Protein AF-A0A8T6MRG2-F1 (afdb_monomer_lite)

Structure (mmCIF, N/CA/C/O backbone):
data_AF-A0A8T6MRG2-F1
#
_entry.id   AF-A0A8T6MRG2-F1
#
loop_
_atom_site.group_PDB
_atom_site.id
_atom_site.type_symbol
_atom_site.label_atom_id
_atom_site.label_alt_id
_atom_site.label_comp_id
_atom_site.label_asym_id
_atom_site.label_entity_id
_atom_site.label_seq_id
_atom_site.pdbx_PDB_ins_code
_atom_site.Cartn_x
_atom_site.Cartn_y
_atom_site.Cartn_z
_atom_site.occupancy
_atom_site.B_iso_or_equiv
_atom_site.auth_seq_id
_atom_site.auth_comp_id
_atom_site.auth_asym_id
_atom_site.auth_atom_id
_atom_site.pdbx_PDB_model_num
ATOM 1 N N . MET A 1 1 ? 19.552 0.648 -25.824 1.00 61.34 1 MET A N 1
ATOM 2 C CA . MET A 1 1 ? 19.768 1.706 -24.810 1.00 61.34 1 MET A CA 1
ATOM 3 C C . MET A 1 1 ? 18.455 2.334 -24.333 1.00 61.34 1 MET A C 1
ATOM 5 O O . MET A 1 1 ? 18.265 2.406 -23.133 1.00 61.34 1 MET A O 1
ATOM 9 N N . TYR A 1 2 ? 17.521 2.722 -25.216 1.00 63.38 2 TYR A N 1
ATOM 10 C CA . TYR A 1 2 ? 16.214 3.273 -24.798 1.00 63.38 2 TYR A CA 1
ATOM 11 C C . TYR A 1 2 ? 15.360 2.283 -23.980 1.00 63.38 2 TYR A C 1
ATOM 13 O O . TYR A 1 2 ? 14.845 2.640 -22.927 1.00 63.38 2 TYR A O 1
ATOM 21 N N . TYR A 1 3 ? 15.306 1.017 -24.411 1.00 69.50 3 TYR A N 1
ATOM 22 C CA . TYR A 1 3 ? 14.613 -0.053 -23.683 1.00 69.50 3 TYR A CA 1
ATOM 23 C C . TYR A 1 3 ? 15.141 -0.249 -22.252 1.00 69.50 3 TYR A C 1
ATOM 25 O O . TYR A 1 3 ? 14.352 -0.261 -21.317 1.00 69.50 3 TYR A O 1
ATOM 33 N N . SER A 1 4 ? 16.465 -0.275 -22.043 1.00 80.56 4 SER A N 1
ATOM 34 C CA . SER A 1 4 ? 17.010 -0.455 -20.687 1.00 80.56 4 SER A CA 1
ATOM 35 C C . SER A 1 4 ? 16.733 0.742 -19.772 1.00 80.56 4 SER A C 1
ATOM 37 O O . SER A 1 4 ? 16.598 0.577 -18.566 1.00 80.56 4 SER A O 1
ATOM 39 N N . ALA A 1 5 ? 16.643 1.959 -20.320 1.00 85.50 5 ALA A N 1
ATOM 40 C CA . ALA A 1 5 ? 16.272 3.135 -19.539 1.00 85.50 5 ALA A CA 1
ATOM 41 C C . ALA A 1 5 ? 14.804 3.070 -19.083 1.00 85.50 5 ALA A C 1
ATOM 43 O O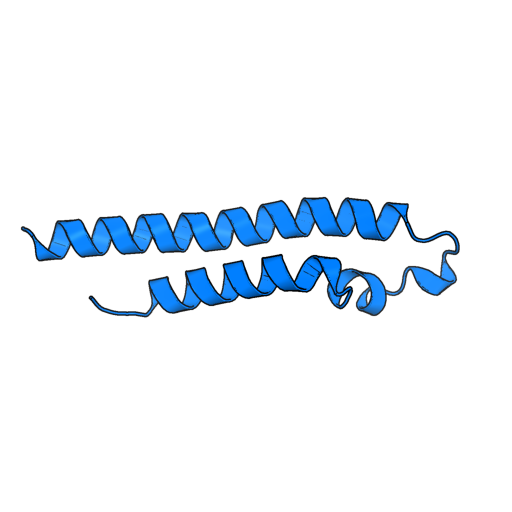 . ALA A 1 5 ? 14.515 3.373 -17.927 1.00 85.50 5 ALA A O 1
ATOM 44 N N . MET A 1 6 ? 13.889 2.630 -19.955 1.00 87.25 6 MET A N 1
ATOM 45 C CA . MET A 1 6 ? 12.480 2.439 -19.593 1.00 87.25 6 MET A CA 1
ATOM 46 C C . MET A 1 6 ? 12.294 1.351 -18.529 1.00 87.25 6 MET A C 1
ATOM 48 O O . MET A 1 6 ? 11.559 1.575 -17.569 1.00 87.25 6 MET A O 1
ATOM 52 N N . GLU A 1 7 ? 13.010 0.229 -18.637 1.00 88.56 7 GLU A N 1
ATOM 53 C CA . GLU A 1 7 ? 12.977 -0.861 -17.648 1.00 88.56 7 GLU A CA 1
ATOM 54 C C . GLU A 1 7 ? 13.468 -0.422 -16.259 1.00 88.56 7 GLU A C 1
ATOM 56 O O . GLU A 1 7 ? 12.889 -0.781 -15.229 1.00 88.56 7 GLU A O 1
ATOM 61 N N . ILE A 1 8 ? 14.528 0.392 -16.205 1.00 91.19 8 ILE A N 1
ATOM 62 C CA . ILE A 1 8 ? 15.028 0.948 -14.940 1.00 91.19 8 ILE A CA 1
ATOM 63 C C . ILE A 1 8 ? 13.985 1.889 -14.330 1.00 91.19 8 ILE A C 1
ATOM 65 O O . ILE A 1 8 ? 13.704 1.815 -13.132 1.00 91.19 8 ILE A O 1
ATOM 69 N N . MET A 1 9 ? 13.379 2.755 -15.145 1.00 92.94 9 MET A N 1
ATOM 70 C CA . MET A 1 9 ? 12.370 3.705 -14.677 1.00 92.94 9 MET A CA 1
ATOM 71 C C . MET A 1 9 ? 11.119 2.998 -14.150 1.00 92.94 9 MET A C 1
ATOM 73 O O . MET A 1 9 ? 10.648 3.340 -13.064 1.00 92.94 9 MET A O 1
ATOM 77 N N . SER A 1 10 ? 10.602 1.991 -14.861 1.00 93.00 10 SER A N 1
ATOM 78 C CA . SER A 1 10 ? 9.443 1.214 -14.402 1.00 93.00 10 SER A CA 1
ATOM 79 C C . SER A 1 10 ? 9.746 0.453 -13.109 1.00 9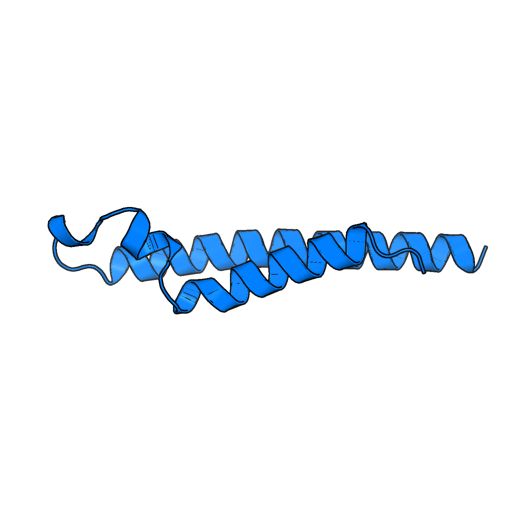3.00 10 SER A C 1
ATOM 81 O O . SER A 1 10 ? 8.911 0.446 -12.206 1.00 93.00 10 SER A O 1
ATOM 83 N N . SER A 1 11 ? 1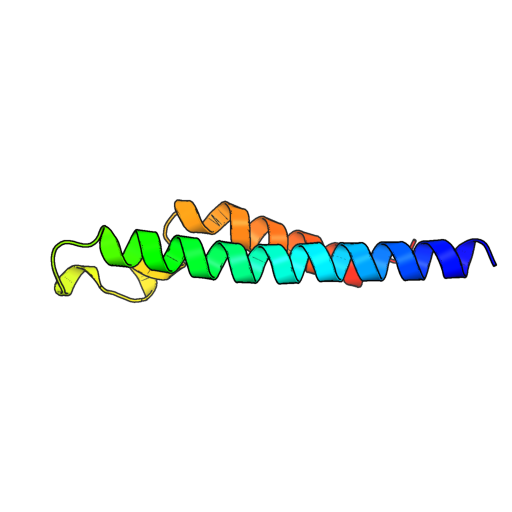0.963 -0.081 -12.958 1.00 93.81 11 SER A N 1
ATOM 84 C CA . SER A 1 11 ? 11.414 -0.741 -11.724 1.00 93.81 11 SER A CA 1
ATOM 85 C C . SER A 1 11 ? 11.459 0.219 -10.530 1.00 93.81 11 SER A C 1
ATOM 87 O O . SER A 1 11 ? 10.976 -0.111 -9.444 1.00 93.81 11 SER A O 1
ATOM 89 N N . ILE A 1 12 ? 11.989 1.433 -10.722 1.00 96.25 12 ILE A N 1
ATOM 90 C CA . ILE A 1 12 ? 12.022 2.466 -9.674 1.00 96.25 12 ILE A CA 1
ATOM 91 C C . ILE A 1 12 ? 10.598 2.883 -9.291 1.00 96.25 12 ILE A C 1
ATOM 93 O O . ILE A 1 12 ? 10.286 2.973 -8.103 1.00 96.25 12 ILE A O 1
ATOM 97 N N . VAL A 1 13 ? 9.720 3.096 -10.276 1.00 96.75 13 VAL A N 1
ATOM 98 C CA . VAL A 1 13 ? 8.315 3.463 -10.040 1.00 96.75 13 VAL A CA 1
ATOM 99 C C . VAL A 1 13 ? 7.575 2.353 -9.294 1.00 96.75 13 VAL A C 1
ATOM 101 O O . VAL A 1 13 ? 6.892 2.636 -8.310 1.00 96.75 13 VAL A O 1
ATOM 104 N N . ALA A 1 14 ? 7.742 1.093 -9.703 1.00 97.12 14 ALA A N 1
ATOM 105 C CA . ALA A 1 14 ? 7.153 -0.056 -9.021 1.00 97.12 14 ALA A CA 1
ATOM 106 C C . ALA A 1 14 ? 7.590 -0.115 -7.552 1.00 97.12 14 ALA A C 1
ATOM 108 O O . ALA A 1 14 ? 6.753 -0.211 -6.652 1.00 97.12 14 ALA A O 1
ATOM 109 N N . MET A 1 15 ? 8.895 0.017 -7.299 1.00 97.94 15 MET A N 1
ATOM 110 C CA . MET A 1 15 ? 9.444 0.002 -5.945 1.00 97.94 15 MET A CA 1
ATOM 111 C C . MET A 1 15 ? 8.920 1.171 -5.103 1.00 97.94 15 MET A C 1
ATOM 113 O O . MET A 1 15 ? 8.528 0.964 -3.955 1.00 97.94 15 MET A O 1
ATOM 117 N N . ALA A 1 16 ? 8.852 2.379 -5.669 1.00 98.38 16 ALA A N 1
ATOM 118 C CA . ALA A 1 16 ? 8.323 3.553 -4.980 1.00 98.38 16 ALA A CA 1
ATOM 119 C C . ALA A 1 16 ? 6.839 3.388 -4.610 1.00 98.38 16 ALA A C 1
ATOM 121 O O . ALA A 1 16 ? 6.451 3.726 -3.491 1.00 98.38 16 ALA A O 1
ATOM 122 N N . LEU A 1 17 ? 6.023 2.822 -5.506 1.00 98.44 17 LEU A N 1
ATOM 123 C CA . LEU A 1 17 ? 4.607 2.536 -5.250 1.00 98.44 17 LEU A CA 1
ATOM 124 C C . LEU A 1 17 ? 4.426 1.501 -4.134 1.00 98.44 17 LEU A C 1
ATOM 126 O O . LEU A 1 17 ? 3.640 1.726 -3.213 1.00 98.44 17 LEU A O 1
ATOM 130 N N . VAL A 1 18 ? 5.171 0.392 -4.178 1.00 98.44 18 VAL A N 1
ATOM 131 C CA . VAL A 1 18 ? 5.089 -0.650 -3.142 1.00 98.44 18 VAL A CA 1
ATOM 132 C C . VAL A 1 18 ? 5.572 -0.112 -1.794 1.00 98.44 18 VAL A C 1
ATOM 134 O O . VAL A 1 18 ? 4.860 -0.238 -0.797 1.00 98.44 18 VAL A O 1
ATOM 137 N N . ALA A 1 19 ? 6.740 0.534 -1.751 1.00 98.50 19 ALA A N 1
ATOM 138 C CA . ALA A 1 19 ? 7.297 1.085 -0.517 1.00 98.50 19 ALA A CA 1
ATOM 139 C C . ALA A 1 19 ? 6.396 2.180 0.072 1.00 98.50 19 ALA A C 1
ATOM 141 O O . ALA A 1 19 ? 6.074 2.140 1.260 1.00 98.50 19 ALA A O 1
ATOM 142 N N . GLY A 1 20 ? 5.930 3.119 -0.757 1.00 98.50 20 GLY A N 1
ATOM 143 C CA . GLY A 1 20 ? 4.999 4.170 -0.346 1.00 98.50 20 GLY A CA 1
ATOM 144 C C . GLY A 1 20 ? 3.674 3.605 0.167 1.00 98.50 20 GLY A C 1
ATOM 145 O O . GLY A 1 20 ? 3.177 4.045 1.206 1.00 98.50 20 GLY A O 1
ATOM 146 N N . GLY A 1 21 ? 3.146 2.576 -0.499 1.00 98.44 21 GLY A N 1
ATOM 147 C CA . GLY A 1 21 ? 1.953 1.853 -0.073 1.00 98.44 21 GLY A CA 1
ATOM 148 C C . GLY A 1 21 ? 2.112 1.196 1.301 1.00 98.44 21 GLY A C 1
ATOM 149 O O . GLY A 1 21 ? 1.262 1.383 2.170 1.00 98.44 21 GLY A O 1
ATOM 150 N N . LEU A 1 22 ? 3.224 0.493 1.539 1.00 98.38 22 LEU A N 1
ATOM 151 C CA . LEU A 1 22 ? 3.521 -0.152 2.826 1.00 98.38 22 LEU A CA 1
ATOM 152 C C . LEU A 1 22 ? 3.736 0.864 3.958 1.00 98.38 22 LEU A C 1
ATOM 154 O O . LEU A 1 22 ? 3.177 0.713 5.046 1.00 98.38 22 LEU A O 1
ATOM 158 N N . ILE A 1 23 ? 4.509 1.924 3.703 1.00 98.50 23 ILE A N 1
ATOM 159 C CA . ILE A 1 23 ? 4.775 2.987 4.682 1.00 98.50 23 ILE A CA 1
ATOM 160 C C . ILE A 1 23 ? 3.470 3.698 5.058 1.00 98.50 23 ILE A C 1
ATOM 162 O O . ILE A 1 23 ? 3.152 3.852 6.241 1.00 98.50 23 ILE A O 1
ATOM 166 N N . GLY A 1 24 ? 2.685 4.100 4.057 1.00 97.94 24 GLY A N 1
ATOM 167 C CA . GLY A 1 24 ? 1.403 4.761 4.267 1.00 97.94 24 GLY A CA 1
ATOM 168 C C . GLY A 1 24 ? 0.404 3.883 5.016 1.00 97.94 24 GLY A C 1
ATOM 169 O O . GLY A 1 24 ? -0.243 4.357 5.953 1.00 97.94 24 GLY A O 1
ATOM 170 N N . GLN A 1 25 ? 0.349 2.590 4.682 1.00 97.69 25 GLN A N 1
ATOM 171 C CA . GLN A 1 25 ? -0.427 1.601 5.427 1.00 97.69 25 GLN A CA 1
ATOM 172 C C . GLN A 1 25 ? -0.019 1.552 6.901 1.00 97.69 25 GLN A C 1
ATOM 174 O O . GLN A 1 25 ? -0.887 1.615 7.769 1.00 97.69 25 GLN A O 1
ATOM 179 N N . GLY A 1 26 ? 1.280 1.497 7.208 1.00 97.06 26 GLY A N 1
ATOM 180 C CA . GLY A 1 26 ? 1.771 1.501 8.590 1.00 97.06 26 GLY A CA 1
ATOM 181 C C . GLY A 1 26 ? 1.314 2.735 9.379 1.00 97.06 26 GLY A C 1
ATOM 182 O O . GLY A 1 26 ? 0.824 2.615 10.507 1.00 97.06 26 GLY A O 1
ATOM 183 N N . PHE A 1 27 ? 1.395 3.925 8.772 1.00 97.69 27 PHE A N 1
ATOM 184 C CA . PHE A 1 27 ? 0.897 5.157 9.392 1.00 97.69 27 PHE A CA 1
ATOM 185 C C . PHE A 1 27 ? -0.622 5.152 9.591 1.00 97.69 27 PHE A C 1
ATOM 187 O O . PHE A 1 27 ? -1.107 5.617 10.624 1.00 97.69 27 PHE A O 1
ATOM 194 N N . GLU A 1 28 ? -1.386 4.633 8.632 1.00 96.81 28 GLU A N 1
ATOM 195 C CA . GLU A 1 28 ? -2.845 4.563 8.734 1.00 96.81 28 GLU A CA 1
ATOM 196 C C . GLU A 1 28 ? -3.287 3.535 9.782 1.00 96.81 28 GLU A C 1
ATOM 198 O O . GLU A 1 28 ? -4.161 3.838 10.588 1.00 96.81 28 GLU A O 1
ATOM 203 N N . LEU A 1 29 ? -2.624 2.377 9.873 1.00 95.56 29 LEU A N 1
ATOM 204 C CA . LEU A 1 29 ? -2.856 1.379 10.924 1.00 95.56 29 LEU A CA 1
ATOM 205 C C . LEU A 1 29 ? -2.612 1.961 12.321 1.00 95.56 29 LEU A C 1
ATOM 207 O O . LEU A 1 29 ? -3.401 1.709 13.235 1.00 95.56 29 LEU A O 1
ATOM 211 N N . LYS A 1 30 ? -1.577 2.800 12.487 1.00 94.75 30 LYS A N 1
ATOM 212 C CA . LYS A 1 30 ? -1.343 3.536 13.742 1.00 94.75 30 LYS A CA 1
ATOM 213 C C . LYS A 1 30 ? -2.529 4.448 14.086 1.00 94.75 30 LYS A C 1
ATOM 215 O O . LYS A 1 30 ? -2.957 4.473 15.239 1.00 94.75 30 LYS A O 1
ATOM 220 N N . LYS A 1 31 ? -3.087 5.162 13.100 1.00 94.50 31 LYS A N 1
ATOM 221 C CA . LYS A 1 31 ? -4.268 6.030 13.285 1.00 94.50 31 LYS A CA 1
ATOM 222 C C . LYS A 1 31 ? -5.538 5.230 13.579 1.00 94.50 31 LYS A C 1
ATOM 224 O O . LYS A 1 31 ? -6.301 5.617 14.459 1.00 94.50 31 LYS A O 1
ATOM 229 N N . ILE A 1 32 ? -5.762 4.120 12.872 1.00 93.50 32 ILE A N 1
ATOM 230 C CA . ILE A 1 32 ? -6.912 3.232 13.087 1.00 93.50 32 ILE A CA 1
ATOM 231 C C . ILE A 1 32 ? -6.867 2.681 14.512 1.00 93.50 32 ILE A C 1
ATOM 233 O O . ILE A 1 32 ? -7.848 2.828 15.240 1.00 93.50 32 ILE A O 1
ATOM 237 N N . ARG A 1 33 ? -5.711 2.160 14.947 1.00 92.25 33 ARG A N 1
ATOM 238 C CA . ARG A 1 33 ? -5.509 1.666 16.315 1.00 92.25 33 ARG A CA 1
ATOM 239 C C . ARG A 1 33 ? -5.823 2.736 17.358 1.00 92.25 33 ARG A C 1
ATOM 241 O O . ARG A 1 33 ? -6.570 2.462 18.284 1.00 92.25 33 ARG A O 1
ATOM 248 N N . ALA A 1 34 ? -5.310 3.953 17.179 1.00 92.06 34 ALA A N 1
ATOM 249 C CA . ALA A 1 34 ? -5.576 5.060 18.099 1.00 92.06 34 ALA A CA 1
ATOM 250 C C . ALA A 1 34 ? -7.052 5.514 18.116 1.00 92.06 34 ALA A C 1
ATOM 252 O O . ALA A 1 34 ? -7.481 6.149 19.073 1.00 92.06 34 ALA A O 1
ATOM 253 N N . SER A 1 35 ? -7.833 5.211 17.071 1.00 89.88 35 SER A N 1
ATOM 254 C CA . SER A 1 35 ? -9.262 5.552 17.005 1.00 89.88 35 SER A CA 1
ATOM 255 C C . SER A 1 35 ? -10.188 4.532 17.678 1.00 89.88 35 SER A C 1
ATOM 257 O O . SER A 1 35 ? -11.368 4.823 17.870 1.00 89.88 35 SER A O 1
ATOM 259 N N . ILE A 1 36 ? -9.677 3.352 18.039 1.00 87.50 36 ILE A N 1
ATOM 260 C CA . ILE A 1 36 ? -10.453 2.301 18.700 1.00 87.50 36 ILE A CA 1
ATOM 261 C C . ILE A 1 36 ? -10.492 2.587 20.205 1.00 87.50 36 ILE A C 1
ATOM 263 O O . ILE A 1 36 ? -9.455 2.743 20.839 1.00 87.50 36 ILE A O 1
ATOM 267 N N . ARG A 1 37 ? -11.702 2.682 20.771 1.00 81.19 37 ARG A N 1
ATOM 268 C CA . ARG A 1 37 ? -11.922 3.068 22.179 1.00 81.19 37 ARG A CA 1
ATOM 269 C C . ARG A 1 37 ? -12.094 1.896 23.145 1.00 81.19 37 ARG A C 1
ATOM 271 O O . ARG A 1 37 ? -12.052 2.113 24.349 1.00 81.19 37 ARG A O 1
ATOM 278 N N . THR A 1 38 ? -12.316 0.690 22.634 1.00 81.19 38 THR A N 1
ATOM 279 C CA . THR A 1 38 ? -12.518 -0.520 23.438 1.00 81.19 38 THR A CA 1
ATOM 280 C C . THR A 1 38 ? -11.708 -1.674 22.867 1.00 81.19 38 THR A C 1
ATOM 282 O O . THR A 1 38 ? -11.668 -1.863 21.650 1.00 81.19 38 THR A O 1
ATOM 285 N N . ASP A 1 39 ? -11.091 -2.466 23.742 1.00 74.62 39 ASP A N 1
ATOM 286 C CA . ASP A 1 39 ? -10.205 -3.562 23.335 1.00 74.62 39 ASP A CA 1
ATOM 287 C C . ASP A 1 39 ? -10.937 -4.674 22.571 1.00 74.62 39 ASP A C 1
ATOM 289 O O . ASP A 1 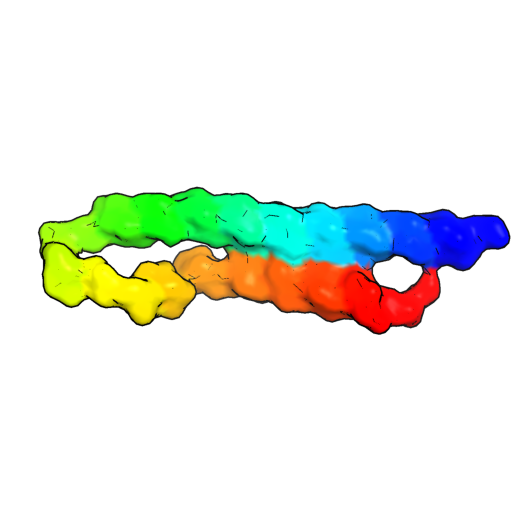39 ? -10.363 -5.284 21.673 1.00 74.62 39 ASP A O 1
ATOM 293 N N . GLU A 1 40 ? -12.236 -4.874 22.812 1.00 72.81 40 GLU A N 1
ATOM 294 C CA . GLU A 1 40 ? -13.071 -5.789 22.013 1.00 72.81 40 GLU A CA 1
ATOM 295 C C . GLU A 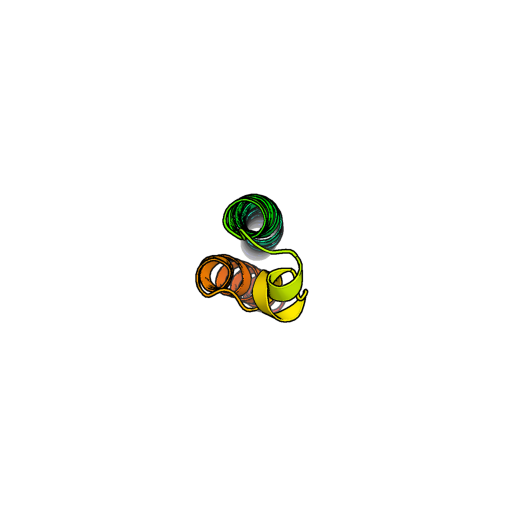1 40 ? -13.107 -5.416 20.520 1.00 72.81 40 GLU A C 1
ATOM 297 O O . GLU A 1 40 ? -13.249 -6.278 19.652 1.00 72.81 40 GLU A O 1
ATOM 302 N N . ASN A 1 41 ? -12.920 -4.132 20.198 1.00 71.81 41 ASN A N 1
ATOM 303 C CA . ASN A 1 41 ? -12.879 -3.642 18.824 1.00 71.81 41 ASN A CA 1
ATOM 304 C C . ASN A 1 41 ? -11.469 -3.690 18.204 1.00 71.81 41 ASN A C 1
ATOM 306 O O . ASN A 1 41 ? -11.353 -3.492 16.990 1.00 71.81 41 ASN A O 1
ATOM 310 N N . LEU A 1 42 ? -10.418 -4.021 18.975 1.00 80.75 42 LEU A N 1
ATOM 311 C CA . LEU A 1 42 ? -9.038 -4.253 18.501 1.00 80.75 42 LEU A CA 1
ATOM 312 C C . LEU A 1 42 ? -8.865 -5.612 17.797 1.00 80.75 42 LEU A C 1
ATOM 314 O O . LEU A 1 42 ? -7.786 -6.205 17.798 1.00 80.75 42 LEU A O 1
ATOM 318 N N . ASN A 1 43 ? -9.907 -6.106 17.132 1.00 85.38 43 ASN A N 1
ATOM 319 C CA . ASN A 1 43 ? -9.781 -7.266 16.266 1.00 85.38 43 ASN A CA 1
ATOM 320 C C . ASN A 1 43 ? -8.856 -6.919 15.076 1.00 85.38 43 ASN A C 1
ATOM 322 O O . ASN A 1 43 ? -9.118 -5.932 14.380 1.00 85.38 43 ASN A O 1
ATOM 326 N N . PRO A 1 44 ? -7.813 -7.722 14.778 1.00 82.69 44 PRO A N 1
ATOM 327 C CA . PRO A 1 44 ? -6.941 -7.512 13.620 1.00 82.69 44 PRO A CA 1
ATOM 328 C C . PRO A 1 44 ? -7.709 -7.303 12.310 1.00 82.69 44 PRO A C 1
ATOM 330 O O . PRO A 1 44 ? -7.329 -6.464 11.495 1.00 82.69 44 PRO A O 1
ATOM 333 N N . LYS A 1 45 ? -8.838 -7.997 12.131 1.00 85.12 45 LYS A N 1
ATOM 334 C CA . LYS A 1 45 ? -9.701 -7.835 10.958 1.00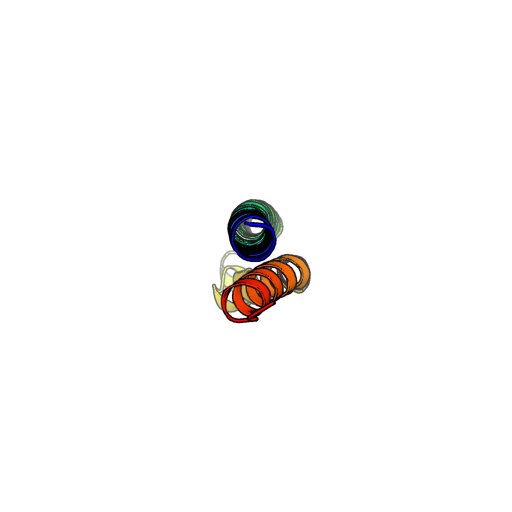 85.12 45 LYS A CA 1
ATOM 335 C C . LYS A 1 45 ? -10.224 -6.402 10.825 1.00 85.12 45 LYS A C 1
ATOM 337 O O . LYS A 1 45 ? -10.215 -5.869 9.723 1.00 85.12 45 LYS A O 1
ATOM 342 N N . ASN A 1 46 ? -10.599 -5.758 11.931 1.00 85.69 46 ASN A N 1
ATOM 343 C CA . ASN A 1 46 ? -11.085 -4.375 11.937 1.00 85.69 46 ASN A CA 1
ATOM 344 C C . ASN A 1 46 ? -9.970 -3.369 11.624 1.00 85.69 46 ASN A C 1
ATOM 346 O O . ASN A 1 46 ? -10.243 -2.316 11.060 1.00 85.69 46 ASN A O 1
ATOM 350 N N . LEU A 1 47 ? -8.718 -3.692 11.965 1.00 89.31 47 LEU A N 1
ATOM 351 C CA . LEU A 1 47 ? -7.552 -2.854 11.674 1.00 89.31 47 LEU A CA 1
ATOM 352 C C . LEU A 1 47 ? -7.161 -2.924 10.195 1.00 89.31 47 LEU A C 1
ATOM 354 O O . LEU A 1 47 ? -7.019 -1.894 9.540 1.00 89.31 47 LEU A O 1
ATOM 358 N N . PHE A 1 48 ? -6.992 -4.135 9.662 1.00 91.19 48 PHE A N 1
ATOM 359 C CA . PHE A 1 48 ? -6.505 -4.320 8.295 1.00 91.19 48 PHE A CA 1
ATOM 360 C C . PHE A 1 48 ? -7.591 -4.099 7.238 1.00 91.19 48 PHE A C 1
ATOM 362 O O . PHE A 1 48 ? -7.280 -3.572 6.175 1.00 91.19 48 PHE A O 1
ATOM 369 N N . ALA A 1 49 ? -8.854 -4.428 7.527 1.00 91.25 49 ALA A N 1
ATOM 370 C CA . ALA A 1 49 ? -9.965 -4.236 6.591 1.00 91.25 49 ALA A CA 1
ATOM 371 C C . ALA A 1 49 ? -10.622 -2.844 6.676 1.00 91.25 49 ALA A C 1
ATOM 373 O O . ALA A 1 49 ? -11.619 -2.597 5.997 1.00 91.25 49 ALA A O 1
ATOM 374 N N . ASP A 1 50 ? -10.095 -1.923 7.492 1.00 94.25 50 ASP A N 1
ATOM 375 C CA . ASP A 1 50 ? -10.619 -0.559 7.565 1.00 94.25 50 ASP A CA 1
ATOM 376 C C . ASP A 1 50 ? -10.493 0.140 6.201 1.00 94.25 50 ASP A C 1
ATOM 378 O O . ASP A 1 50 ? -9.427 0.159 5.576 1.00 94.25 50 ASP A O 1
ATOM 382 N N . LYS A 1 51 ? -11.577 0.780 5.751 1.00 94.94 51 LYS A N 1
ATOM 383 C CA . LYS A 1 51 ? -11.641 1.499 4.468 1.00 94.94 51 LYS A CA 1
ATOM 384 C C . LYS A 1 51 ? -10.543 2.556 4.298 1.00 94.94 51 LYS A C 1
ATOM 386 O O . LYS A 1 51 ? -10.131 2.827 3.172 1.00 94.94 51 LYS A O 1
ATOM 391 N N . ARG A 1 52 ? -10.035 3.137 5.393 1.00 94.88 52 ARG A N 1
ATOM 392 C CA . ARG A 1 52 ? -8.908 4.088 5.373 1.00 94.88 52 ARG A CA 1
ATOM 393 C C . ARG A 1 52 ? -7.638 3.455 4.802 1.00 94.88 52 ARG A C 1
ATOM 395 O O . ARG A 1 52 ? -6.842 4.163 4.185 1.00 94.88 52 ARG A O 1
ATOM 402 N N . ASN A 1 53 ? -7.473 2.141 4.965 1.00 96.38 53 ASN A N 1
ATOM 403 C CA . ASN A 1 53 ? -6.317 1.387 4.493 1.00 96.38 53 ASN A CA 1
ATOM 404 C C . ASN A 1 53 ? -6.419 0.971 3.010 1.00 96.38 53 ASN A C 1
ATOM 406 O O . ASN A 1 53 ? -5.410 0.661 2.379 1.00 96.38 53 ASN A O 1
ATOM 410 N N . PHE A 1 54 ? -7.618 1.019 2.417 1.00 96.31 54 PHE A N 1
ATOM 411 C CA . PHE A 1 54 ? -7.882 0.558 1.047 1.00 96.31 54 PHE A CA 1
ATOM 412 C C . PHE A 1 54 ? -7.007 1.247 -0.012 1.00 96.31 54 PHE A C 1
ATOM 414 O O . PHE A 1 54 ? -6.449 0.585 -0.884 1.00 96.31 54 PHE A O 1
ATOM 421 N N . LYS A 1 55 ? -6.813 2.568 0.106 1.00 97.12 55 LYS A N 1
ATOM 422 C CA . LYS A 1 55 ? -5.957 3.350 -0.807 1.00 97.12 55 LYS A CA 1
ATOM 423 C C . LYS A 1 55 ? -4.503 2.861 -0.822 1.00 97.12 55 LYS A C 1
ATOM 425 O O . LYS A 1 55 ? -3.854 2.887 -1.863 1.00 97.12 55 LYS A O 1
ATOM 430 N N . TRP A 1 56 ? -4.002 2.387 0.318 1.00 98.19 56 TRP A N 1
ATOM 431 C CA . TRP A 1 56 ? -2.637 1.884 0.435 1.00 98.19 56 TRP A CA 1
ATOM 432 C C . TRP A 1 56 ? -2.503 0.503 -0.204 1.00 98.19 56 TRP A C 1
ATOM 434 O O . TRP A 1 56 ? -1.549 0.272 -0.939 1.00 98.19 56 TRP A O 1
ATOM 444 N N . TYR A 1 57 ? -3.499 -0.376 -0.035 1.00 97.81 57 TYR A N 1
ATOM 445 C CA . TYR A 1 57 ? -3.551 -1.647 -0.767 1.00 97.81 57 TYR A CA 1
ATOM 446 C C . TYR A 1 57 ? -3.623 -1.443 -2.280 1.00 97.81 57 TYR A C 1
ATOM 448 O O . TYR A 1 57 ? -2.897 -2.110 -3.010 1.00 97.81 57 TYR A O 1
ATOM 456 N N . ALA A 1 58 ? -4.439 -0.495 -2.750 1.00 98.12 58 ALA A N 1
ATOM 457 C CA . ALA A 1 58 ? -4.518 -0.165 -4.171 1.00 98.12 58 ALA A CA 1
ATOM 458 C C . ALA A 1 58 ? -3.153 0.275 -4.729 1.00 98.12 58 ALA A C 1
ATOM 460 O O . ALA A 1 58 ? -2.765 -0.151 -5.813 1.00 98.12 58 ALA A O 1
ATOM 461 N N . MET A 1 59 ? -2.392 1.062 -3.963 1.00 98.44 59 MET A N 1
ATOM 462 C CA . MET A 1 59 ? -1.046 1.501 -4.340 1.00 98.44 59 MET A CA 1
ATOM 463 C C . MET A 1 59 ? -0.035 0.349 -4.382 1.00 98.44 59 MET A C 1
ATOM 465 O O . MET A 1 59 ? 0.743 0.258 -5.329 1.00 98.44 59 MET A O 1
ATOM 469 N N . ILE A 1 60 ? -0.081 -0.560 -3.400 1.00 98.44 60 ILE A N 1
ATOM 470 C CA . ILE A 1 60 ? 0.763 -1.766 -3.380 1.00 98.44 60 ILE A CA 1
ATOM 471 C C . ILE A 1 60 ? 0.456 -2.637 -4.601 1.00 98.44 60 ILE A C 1
ATOM 473 O O . ILE A 1 60 ? 1.370 -3.026 -5.322 1.00 98.44 60 ILE A O 1
ATOM 477 N N . VAL A 1 61 ? -0.827 -2.908 -4.862 1.00 98.19 61 VAL A N 1
ATOM 478 C CA . VAL A 1 61 ? -1.259 -3.703 -6.020 1.00 98.19 61 VAL A CA 1
ATOM 479 C C . VAL A 1 61 ? -0.827 -3.036 -7.324 1.00 98.19 61 VAL A C 1
ATOM 481 O O . VAL A 1 61 ? -0.288 -3.716 -8.190 1.00 98.19 61 VAL A O 1
ATOM 484 N N . ALA A 1 62 ? -0.982 -1.716 -7.454 1.00 97.94 62 ALA A N 1
ATOM 485 C CA . ALA A 1 62 ? -0.515 -0.984 -8.627 1.00 97.94 62 ALA A CA 1
ATOM 486 C C . ALA A 1 62 ? 1.002 -1.128 -8.827 1.00 97.94 62 ALA A C 1
ATOM 488 O O . ALA A 1 62 ? 1.439 -1.437 -9.931 1.00 97.94 62 ALA A O 1
ATOM 489 N N . GLY A 1 63 ? 1.803 -0.979 -7.768 1.00 97.50 63 GLY A N 1
ATOM 490 C CA . GLY A 1 63 ? 3.254 -1.170 -7.842 1.00 97.50 63 GLY A CA 1
ATOM 491 C C . GLY A 1 63 ? 3.652 -2.590 -8.253 1.00 97.50 63 GLY A C 1
ATOM 492 O O . GLY A 1 63 ? 4.519 -2.761 -9.108 1.00 97.50 63 GLY A O 1
ATOM 493 N N . LEU A 1 64 ? 2.969 -3.608 -7.719 1.00 97.06 64 LEU A N 1
ATOM 494 C CA . LEU A 1 64 ? 3.180 -5.000 -8.125 1.00 97.06 64 LEU A CA 1
ATOM 495 C C . LEU A 1 64 ? 2.808 -5.222 -9.596 1.00 97.06 64 LEU A C 1
ATOM 497 O O . LEU A 1 64 ? 3.579 -5.842 -10.323 1.00 97.06 64 LEU A O 1
ATOM 501 N N . LEU A 1 65 ? 1.686 -4.676 -10.072 1.00 96.69 65 LEU A N 1
ATOM 502 C CA . LEU A 1 65 ? 1.303 -4.771 -11.485 1.00 96.69 65 LEU A CA 1
ATOM 503 C C . LEU A 1 65 ? 2.338 -4.108 -12.399 1.00 96.69 65 LEU A C 1
ATOM 505 O O . LEU A 1 65 ? 2.723 -4.707 -13.400 1.00 96.69 65 LEU A O 1
ATOM 509 N N . VAL A 1 66 ? 2.842 -2.926 -12.029 1.00 95.50 66 VAL A N 1
ATOM 510 C CA . VAL A 1 66 ? 3.920 -2.248 -12.772 1.00 95.50 66 VAL A CA 1
ATOM 511 C C . VAL A 1 66 ? 5.193 -3.099 -12.794 1.00 95.50 66 VAL A C 1
ATOM 513 O O . VAL A 1 66 ? 5.871 -3.116 -13.812 1.00 95.50 66 VAL A O 1
ATOM 516 N N . SER A 1 67 ? 5.493 -3.859 -11.732 1.00 93.06 67 SER A N 1
ATOM 517 C CA . SER A 1 67 ? 6.693 -4.715 -11.687 1.00 93.06 67 SER A CA 1
ATOM 518 C C . SER A 1 67 ? 6.657 -5.904 -12.658 1.00 93.06 67 SER A C 1
ATOM 520 O O . SER A 1 67 ? 7.705 -6.352 -13.115 1.00 93.06 67 SER A O 1
ATOM 522 N N . PHE A 1 68 ? 5.464 -6.415 -12.983 1.00 87.75 68 PHE A N 1
ATOM 523 C CA . PHE A 1 68 ? 5.289 -7.529 -13.925 1.00 87.75 68 PHE A CA 1
ATOM 524 C C . PHE A 1 68 ? 4.932 -7.070 -15.338 1.00 87.75 68 PHE A C 1
ATOM 526 O O . PHE A 1 68 ? 5.004 -7.860 -16.283 1.00 87.75 68 PHE A O 1
ATOM 533 N N . ALA A 1 69 ? 4.533 -5.810 -15.493 1.00 86.06 69 ALA A N 1
ATOM 534 C CA . ALA A 1 69 ? 4.232 -5.244 -16.788 1.00 86.06 69 ALA A CA 1
ATOM 535 C C . ALA A 1 69 ? 5.536 -5.007 -17.564 1.00 86.06 69 ALA A C 1
ATOM 537 O O . ALA A 1 69 ? 6.435 -4.298 -17.116 1.00 86.06 69 ALA A O 1
ATOM 538 N N . ARG A 1 70 ? 5.648 -5.645 -18.731 1.00 73.19 70 ARG A N 1
ATOM 539 C CA . ARG A 1 70 ? 6.774 -5.453 -19.647 1.00 73.19 70 ARG A CA 1
ATOM 540 C C . ARG A 1 70 ? 6.435 -4.327 -20.618 1.00 73.19 70 ARG A C 1
ATOM 542 O O . ARG A 1 70 ? 5.438 -4.440 -21.332 1.00 73.19 70 ARG A O 1
ATOM 549 N N . PHE A 1 71 ? 7.256 -3.279 -20.620 1.00 64.25 71 PHE A N 1
ATOM 550 C CA . PHE A 1 71 ? 7.146 -2.094 -21.474 1.00 64.25 71 PHE A CA 1
ATOM 551 C C . PHE A 1 71 ? 8.475 -1.821 -22.174 1.00 64.25 71 PHE A C 1
ATOM 553 O O . PHE A 1 71 ? 9.522 -2.074 -21.537 1.00 64.25 71 PHE A O 1
#

pLDDT: mean 90.63, std 9.4, range [61.34, 98.5]

Sequence (71 aa):
MYYSAMEIMSSIVAMALVAGGLIGQGFELKKIRASIRTDENLNPKNLFADKRNFKWYAMIVAGLLVSFARF

Secondary structure (DSSP, 8-state):
-HHHHHHHHHHHHHHHHHHHHHHHHHHHHHHHHHH--SGGG--HHHHHT-HHHHHHHHHHHHHHHHHH---

Foldseek 3Di:
DVLVVVLVVLLVQLVCLQVVLVVQLVVQLVVQVVPDDDVVCVDVCNSCVPPSSVVSVVSNVVSVVSNPDRD

Radius of gyration: 16.28 Å; chains: 1; bounding box: 33×14×48 Å